Protein AF-A0AAU2SH59-F1 (afdb_monomer_lite)

Structure (mmCIF, N/CA/C/O backbone):
data_AF-A0AAU2SH59-F1
#
_entry.id   AF-A0AAU2SH59-F1
#
loop_
_atom_site.group_PDB
_atom_site.id
_atom_site.type_symbol
_atom_site.label_atom_id
_atom_site.label_alt_id
_atom_site.label_comp_id
_atom_site.label_asym_id
_atom_site.label_entity_id
_atom_site.label_seq_id
_atom_site.pdbx_PDB_ins_code
_atom_site.Cartn_x
_atom_site.Cartn_y
_atom_site.Cartn_z
_atom_site.occupancy
_atom_site.B_iso_or_equiv
_atom_site.auth_seq_id
_atom_site.auth_comp_id
_atom_site.auth_asym_id
_atom_site.auth_atom_id
_atom_site.pdbx_PDB_model_num
ATOM 1 N N . MET A 1 1 ? 29.272 -21.873 -17.231 1.00 33.84 1 MET A N 1
ATOM 2 C CA . MET A 1 1 ? 28.998 -21.565 -15.810 1.00 33.84 1 MET A CA 1
ATOM 3 C C . MET A 1 1 ? 27.719 -20.749 -15.756 1.00 33.84 1 MET A C 1
ATOM 5 O O . MET A 1 1 ? 27.691 -19.679 -16.345 1.00 33.84 1 MET A O 1
ATOM 9 N N . ALA A 1 2 ? 26.645 -21.285 -15.177 1.00 39.75 2 ALA A N 1
ATOM 10 C CA . ALA A 1 2 ? 25.375 -20.574 -15.052 1.00 39.75 2 ALA A CA 1
ATOM 11 C C . ALA A 1 2 ? 25.463 -19.594 -13.872 1.00 39.75 2 ALA A C 1
ATOM 13 O O . ALA A 1 2 ? 25.603 -20.036 -12.734 1.00 39.75 2 ALA A O 1
ATOM 14 N N . SER A 1 3 ? 25.422 -18.285 -14.133 1.00 35.72 3 SER A N 1
ATOM 15 C CA . SER A 1 3 ? 25.272 -17.290 -13.065 1.00 35.72 3 SER A CA 1
ATOM 16 C C . SER A 1 3 ? 23.868 -17.399 -12.458 1.00 35.72 3 SER A C 1
ATOM 18 O O . SER A 1 3 ? 22.899 -17.551 -13.209 1.00 35.72 3 SER A O 1
ATOM 20 N N . PRO A 1 4 ? 23.733 -17.354 -11.122 1.00 41.88 4 PRO A N 1
ATOM 21 C CA . PRO A 1 4 ? 22.460 -17.546 -10.446 1.00 41.88 4 PRO A CA 1
ATOM 22 C C . PRO A 1 4 ? 21.510 -16.401 -10.801 1.00 41.88 4 PRO A C 1
ATOM 24 O O . PRO A 1 4 ? 21.846 -15.225 -10.683 1.00 41.88 4 PRO A O 1
ATOM 27 N N . LYS A 1 5 ? 20.322 -16.774 -11.277 1.00 47.78 5 LYS A N 1
ATOM 28 C CA . LYS A 1 5 ? 19.205 -15.880 -11.577 1.00 47.78 5 LYS A CA 1
ATOM 29 C C . LYS A 1 5 ? 18.812 -15.159 -10.289 1.00 47.78 5 LYS A C 1
ATOM 31 O O . LYS A 1 5 ? 18.350 -15.802 -9.351 1.00 47.78 5 LYS A O 1
ATOM 36 N N . THR A 1 6 ? 19.001 -13.848 -10.232 1.00 62.12 6 THR A N 1
ATOM 37 C CA . THR A 1 6 ? 18.508 -13.016 -9.132 1.00 62.12 6 THR A CA 1
ATOM 38 C C . THR A 1 6 ? 16.988 -13.206 -9.021 1.00 62.12 6 THR A C 1
ATOM 40 O O . THR A 1 6 ? 16.323 -13.160 -10.058 1.00 62.12 6 THR A O 1
ATOM 43 N N . PRO A 1 7 ? 16.401 -13.414 -7.828 1.00 63.59 7 PRO A N 1
ATOM 44 C CA . PRO A 1 7 ? 14.960 -13.662 -7.687 1.00 63.59 7 PRO A CA 1
ATOM 45 C C . PRO A 1 7 ? 14.081 -12.541 -8.278 1.00 63.59 7 PRO A C 1
ATOM 47 O O . PRO A 1 7 ? 12.982 -12.819 -8.750 1.00 63.59 7 PRO A O 1
ATOM 50 N N . PHE A 1 8 ? 14.604 -11.314 -8.392 1.00 79.06 8 PHE A N 1
ATOM 51 C CA . PHE A 1 8 ? 13.972 -10.203 -9.120 1.00 79.06 8 PHE A CA 1
ATOM 52 C C . PHE A 1 8 ? 13.699 -10.521 -10.597 1.00 79.06 8 PHE A C 1
ATOM 54 O O . PHE A 1 8 ? 12.611 -10.252 -11.089 1.00 79.06 8 PHE A O 1
ATOM 61 N N . TRP A 1 9 ? 14.650 -11.161 -11.290 1.00 82.31 9 TRP A N 1
ATOM 62 C CA . TRP A 1 9 ? 14.497 -11.520 -12.705 1.00 82.31 9 TRP A CA 1
ATOM 63 C C . TRP A 1 9 ? 13.340 -12.493 -12.917 1.00 82.31 9 TRP A C 1
ATOM 65 O O . TRP A 1 9 ? 12.637 -12.424 -13.923 1.00 82.31 9 TRP A O 1
ATOM 75 N N . LEU A 1 10 ? 13.156 -13.425 -11.976 1.00 80.44 10 LEU A N 1
ATOM 76 C CA . LEU A 1 10 ? 12.036 -14.352 -12.033 1.00 80.44 10 LEU A CA 1
ATOM 77 C C . LEU A 1 10 ? 10.734 -13.601 -11.752 1.00 80.44 10 LEU A C 1
ATOM 79 O O . LEU A 1 10 ? 9.814 -13.702 -12.553 1.00 80.44 10 LEU A O 1
ATOM 83 N N . ALA A 1 11 ? 10.698 -12.795 -10.688 1.00 82.19 11 ALA A N 1
ATOM 84 C CA . ALA A 1 11 ? 9.531 -12.015 -10.281 1.00 82.19 11 ALA A CA 1
ATOM 85 C C . ALA A 1 11 ? 9.030 -11.038 -11.363 1.00 82.19 11 ALA A C 1
ATOM 87 O O . ALA A 1 11 ? 7.836 -10.778 -11.467 1.00 82.19 11 ALA A O 1
ATOM 88 N N . GLU A 1 12 ? 9.921 -10.512 -12.202 1.00 84.25 12 GLU A N 1
ATOM 89 C CA . GLU A 1 12 ? 9.575 -9.637 -13.331 1.00 84.25 12 GLU A CA 1
ATOM 90 C C . GLU A 1 12 ? 8.964 -10.381 -14.528 1.00 84.25 12 GLU A C 1
ATOM 92 O O . GLU A 1 12 ? 8.401 -9.749 -15.419 1.00 84.25 12 GLU A O 1
ATOM 97 N N . ARG A 1 13 ? 9.084 -11.712 -14.582 1.00 83.06 13 ARG A N 1
ATOM 98 C CA . ARG A 1 13 ? 8.701 -12.528 -15.747 1.00 83.06 13 ARG A CA 1
ATOM 99 C C . ARG A 1 13 ? 7.580 -13.521 -15.476 1.00 83.06 13 ARG A C 1
ATOM 101 O O . ARG A 1 13 ? 7.068 -14.102 -16.429 1.00 83.06 13 ARG A O 1
ATOM 108 N N . VAL A 1 14 ? 7.246 -13.745 -14.211 1.00 84.12 14 VAL A N 1
ATOM 109 C CA . VAL A 1 14 ? 6.128 -14.596 -13.803 1.00 84.12 14 VAL A CA 1
ATOM 110 C C . VAL A 1 14 ? 4.877 -13.752 -13.568 1.00 84.12 14 VAL A C 1
ATOM 112 O O . VAL A 1 14 ? 4.964 -12.598 -13.143 1.00 84.12 14 VAL A O 1
ATOM 115 N N . THR A 1 15 ? 3.718 -14.342 -13.838 1.00 84.56 15 THR A N 1
ATOM 116 C CA . THR A 1 15 ? 2.393 -13.752 -13.607 1.00 84.56 15 THR A CA 1
ATOM 117 C C . THR A 1 15 ? 1.558 -14.690 -12.739 1.00 84.56 15 THR A C 1
ATOM 119 O O . THR A 1 15 ? 1.993 -15.795 -12.410 1.00 84.56 15 THR A O 1
ATOM 122 N N . ASP A 1 16 ? 0.369 -14.247 -12.342 1.00 83.12 16 ASP A N 1
ATOM 123 C CA . ASP A 1 16 ? -0.582 -15.032 -11.557 1.00 83.12 16 ASP A CA 1
ATOM 124 C C . ASP A 1 16 ? 0.018 -15.604 -10.249 1.00 83.12 16 ASP A C 1
ATOM 126 O O . ASP A 1 16 ? 0.798 -14.947 -9.553 1.00 83.12 16 ASP A O 1
ATOM 130 N N . TRP A 1 17 ? -0.339 -16.843 -9.899 1.00 85.56 17 TRP A N 1
ATOM 131 C CA . TRP A 1 17 ? 0.127 -17.541 -8.698 1.00 85.56 17 TRP A CA 1
ATOM 132 C C . TRP A 1 17 ? 1.649 -17.676 -8.620 1.00 85.56 17 TRP A C 1
ATOM 134 O O . TRP A 1 17 ? 2.211 -17.593 -7.527 1.00 85.56 17 TRP A O 1
ATOM 144 N N . ASP A 1 18 ? 2.336 -17.807 -9.756 1.00 85.06 18 ASP A N 1
ATOM 145 C CA . ASP A 1 18 ? 3.797 -17.888 -9.771 1.00 85.06 18 ASP A CA 1
ATOM 146 C C . ASP A 1 18 ? 4.424 -16.593 -9.238 1.00 85.06 18 ASP A C 1
ATOM 148 O O . ASP A 1 18 ? 5.432 -16.631 -8.530 1.00 85.06 18 ASP A O 1
ATOM 152 N N . ARG A 1 19 ? 3.800 -15.437 -9.500 1.00 88.75 19 ARG A N 1
ATOM 153 C CA . ARG A 1 19 ? 4.241 -14.157 -8.935 1.00 88.75 19 ARG A CA 1
ATOM 154 C C . ARG A 1 19 ? 4.062 -14.116 -7.424 1.00 88.75 19 ARG A C 1
ATOM 156 O O . ARG A 1 19 ? 4.988 -13.699 -6.728 1.00 88.75 19 ARG A O 1
ATOM 163 N N . VAL A 1 20 ? 2.927 -14.589 -6.910 1.00 85.50 20 VAL A N 1
ATOM 164 C CA . VAL A 1 20 ? 2.669 -14.670 -5.461 1.00 85.50 20 VAL A CA 1
ATOM 165 C C . VAL A 1 20 ? 3.750 -15.507 -4.773 1.00 85.50 20 VAL A C 1
ATOM 167 O O . VAL A 1 20 ? 4.383 -15.045 -3.824 1.00 85.50 20 VAL A O 1
ATOM 170 N N . HIS A 1 21 ? 4.047 -16.687 -5.320 1.00 84.12 21 HIS A N 1
ATOM 171 C CA . HIS A 1 21 ? 5.040 -17.608 -4.765 1.00 84.12 21 HIS A CA 1
ATOM 172 C C . HIS A 1 21 ? 6.485 -17.103 -4.828 1.00 84.12 21 HIS A C 1
ATOM 174 O O . HIS A 1 21 ? 7.330 -17.597 -4.084 1.00 84.12 21 HIS A O 1
ATOM 180 N N . VAL A 1 22 ? 6.788 -16.130 -5.688 1.00 87.06 22 VAL A N 1
ATOM 181 C CA . VAL A 1 22 ? 8.121 -15.517 -5.770 1.00 87.06 22 VAL A CA 1
ATOM 182 C C . VAL A 1 22 ? 8.223 -14.265 -4.899 1.00 87.06 22 VAL A C 1
ATOM 184 O O . VAL A 1 22 ? 9.247 -14.053 -4.249 1.00 87.06 22 VAL A O 1
ATOM 187 N N . VAL A 1 23 ? 7.184 -13.428 -4.866 1.00 89.62 23 VAL A N 1
ATOM 188 C CA . VAL A 1 23 ? 7.208 -12.146 -4.147 1.00 89.62 23 VAL A CA 1
ATOM 189 C C . VAL A 1 23 ? 7.042 -12.328 -2.639 1.00 89.62 23 VAL A C 1
ATOM 191 O O . VAL A 1 23 ? 7.699 -11.622 -1.876 1.00 89.62 23 VAL A O 1
ATOM 194 N N . GLU A 1 24 ? 6.233 -13.284 -2.179 1.00 85.12 24 GLU A N 1
ATOM 195 C CA . GLU A 1 24 ? 6.064 -13.518 -0.739 1.00 85.12 24 GLU A CA 1
ATOM 196 C C . GLU A 1 24 ? 7.372 -13.907 -0.027 1.00 85.12 24 GLU A C 1
ATOM 198 O O . GLU A 1 24 ? 7.677 -13.284 0.992 1.00 85.12 24 GLU A O 1
ATOM 203 N N . PRO A 1 25 ? 8.193 -14.849 -0.534 1.00 87.62 25 PRO A N 1
ATOM 204 C CA . PRO A 1 25 ? 9.492 -15.143 0.074 1.00 87.62 25 PRO A CA 1
ATOM 205 C C . PRO A 1 25 ? 10.475 -13.972 -0.000 1.00 87.62 25 PRO A C 1
ATOM 207 O O . PRO A 1 25 ? 11.302 -13.797 0.892 1.00 87.62 25 PRO A O 1
ATOM 210 N N . LEU A 1 26 ? 10.386 -13.128 -1.036 1.00 88.75 26 LEU A N 1
ATOM 211 C CA . LEU A 1 26 ? 11.207 -11.917 -1.118 1.00 88.75 26 LEU A CA 1
ATOM 212 C C . LEU A 1 26 ? 10.919 -10.950 0.036 1.00 88.75 26 LEU A C 1
ATOM 214 O O . LEU A 1 26 ? 11.820 -10.225 0.445 1.00 88.75 26 LEU A O 1
ATOM 218 N N . CYS A 1 27 ? 9.711 -10.947 0.602 1.00 88.12 27 CYS A N 1
ATOM 219 C CA . CYS A 1 27 ? 9.432 -10.154 1.795 1.00 88.12 27 CYS A CA 1
ATOM 220 C C . CYS A 1 27 ? 10.239 -10.612 3.022 1.00 88.12 27 CYS A C 1
ATOM 222 O O . CYS A 1 27 ? 10.607 -9.763 3.827 1.00 88.12 27 CYS A O 1
ATOM 224 N N . ASP A 1 28 ? 10.547 -11.904 3.163 1.00 87.88 28 ASP A N 1
ATOM 225 C CA . ASP A 1 28 ? 11.396 -12.397 4.263 1.00 87.88 28 ASP A CA 1
ATOM 226 C C . ASP A 1 28 ? 12.866 -12.007 4.065 1.00 87.88 28 ASP A C 1
ATOM 228 O O . ASP A 1 28 ? 13.565 -11.677 5.017 1.00 87.88 28 ASP A O 1
ATOM 232 N N . LEU A 1 29 ? 13.314 -11.940 2.810 1.00 86.69 29 LEU A N 1
ATOM 233 C CA . LEU A 1 29 ? 14.694 -11.601 2.443 1.00 86.69 29 LEU A CA 1
ATOM 234 C C . LEU A 1 29 ? 14.973 -10.090 2.404 1.00 8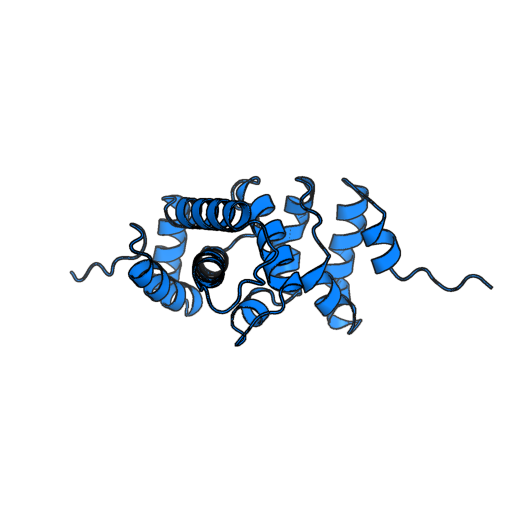6.69 29 LEU A C 1
ATOM 236 O O . LEU A 1 29 ? 16.063 -9.661 2.016 1.00 86.69 29 LEU A O 1
ATOM 240 N N . ALA A 1 30 ? 13.992 -9.266 2.773 1.00 84.56 30 ALA A N 1
ATOM 241 C CA . ALA A 1 30 ? 14.061 -7.813 2.672 1.00 84.56 30 ALA A CA 1
ATOM 242 C C . ALA A 1 30 ? 15.212 -7.197 3.480 1.00 84.56 30 ALA A C 1
ATOM 244 O O . ALA A 1 30 ? 15.800 -6.206 3.042 1.00 84.56 30 ALA A O 1
ATOM 245 N N . ASP A 1 31 ? 15.549 -7.797 4.622 1.00 82.06 31 ASP A N 1
ATOM 246 C CA . ASP A 1 31 ? 16.644 -7.347 5.488 1.00 82.06 31 ASP A CA 1
ATOM 247 C C . ASP A 1 31 ? 17.972 -8.060 5.191 1.00 82.06 31 ASP A C 1
ATOM 249 O O . ASP A 1 31 ? 19.041 -7.545 5.516 1.00 82.06 31 ASP A O 1
ATOM 253 N N . GLU A 1 32 ? 17.925 -9.210 4.516 1.00 82.69 32 GLU A N 1
ATOM 254 C CA . GLU A 1 32 ? 19.106 -10.005 4.160 1.00 82.69 32 GLU A CA 1
ATOM 255 C C . GLU A 1 32 ? 19.825 -9.463 2.917 1.00 82.69 32 GLU A C 1
ATOM 257 O O . GLU A 1 32 ? 21.036 -9.643 2.743 1.00 82.69 32 GLU A O 1
ATOM 262 N N . HIS A 1 33 ? 19.092 -8.770 2.042 1.00 81.75 33 HIS A N 1
ATOM 263 C CA . HIS A 1 33 ? 19.617 -8.271 0.780 1.00 81.75 33 HIS A CA 1
ATOM 264 C C . HIS A 1 33 ? 19.232 -6.805 0.527 1.00 81.75 33 HIS A C 1
ATOM 266 O O . HIS A 1 33 ? 18.056 -6.496 0.320 1.00 81.75 33 HIS A O 1
ATOM 272 N N . PRO A 1 34 ? 20.214 -5.886 0.405 1.00 83.44 34 PRO A N 1
ATOM 273 C CA . PRO A 1 34 ? 19.953 -4.445 0.328 1.00 83.44 34 PRO A CA 1
ATOM 274 C C . PRO A 1 34 ? 19.186 -4.018 -0.932 1.00 83.44 34 PRO A C 1
ATOM 276 O O . PRO A 1 34 ? 18.616 -2.932 -0.962 1.00 83.44 34 PRO A O 1
ATOM 279 N N . ALA A 1 35 ? 19.155 -4.858 -1.972 1.00 85.81 35 ALA A N 1
ATOM 280 C CA . ALA A 1 35 ? 18.408 -4.606 -3.203 1.00 85.81 35 ALA A CA 1
ATOM 281 C C . ALA A 1 35 ? 16.923 -5.005 -3.113 1.00 85.81 35 ALA A C 1
ATOM 283 O O . ALA A 1 35 ? 16.122 -4.534 -3.919 1.00 85.81 35 ALA A O 1
ATOM 284 N N . VAL A 1 36 ? 16.539 -5.838 -2.138 1.00 89.12 36 VAL A N 1
ATOM 285 C CA . VAL A 1 36 ? 15.179 -6.386 -2.053 1.00 89.12 36 VAL A CA 1
ATOM 286 C C . VAL A 1 36 ? 14.177 -5.315 -1.648 1.00 89.12 36 VAL A C 1
ATOM 288 O O . VAL A 1 36 ? 13.208 -5.112 -2.369 1.00 89.12 36 VAL A O 1
ATOM 291 N N . ARG A 1 37 ? 14.414 -4.570 -0.560 1.00 90.12 37 ARG A N 1
ATOM 292 C CA . ARG A 1 37 ? 13.519 -3.470 -0.144 1.00 90.12 37 ARG A CA 1
ATOM 293 C C . ARG A 1 37 ? 13.296 -2.427 -1.253 1.00 90.12 37 ARG A C 1
ATOM 295 O O . ARG A 1 37 ? 12.137 -2.142 -1.549 1.00 90.12 37 ARG A O 1
ATOM 302 N N . PRO A 1 38 ? 14.343 -1.888 -1.916 1.00 90.75 38 PRO A N 1
ATOM 303 C CA . PRO A 1 38 ? 14.172 -0.965 -3.038 1.00 90.75 38 PRO A CA 1
ATOM 304 C C . PRO A 1 38 ? 13.384 -1.537 -4.220 1.00 90.75 38 PRO A C 1
ATOM 306 O O . PRO A 1 38 ? 12.672 -0.779 -4.877 1.00 90.75 38 PRO A O 1
ATOM 309 N N . TRP A 1 39 ? 13.521 -2.835 -4.504 1.00 91.69 39 TRP A N 1
ATOM 310 C CA . TRP A 1 39 ? 12.767 -3.503 -5.565 1.00 91.69 39 TRP A CA 1
ATOM 311 C C . TRP A 1 39 ? 11.308 -3.732 -5.155 1.00 91.69 39 TRP A C 1
ATOM 313 O O . TRP A 1 39 ? 10.394 -3.395 -5.907 1.00 91.69 39 TRP A O 1
ATOM 323 N N . LEU A 1 40 ? 11.073 -4.204 -3.925 1.00 92.00 40 LEU A N 1
ATOM 324 C CA . LEU A 1 40 ? 9.733 -4.385 -3.366 1.00 92.00 40 LEU A CA 1
ATOM 325 C C . LEU A 1 40 ? 8.933 -3.080 -3.385 1.00 92.00 40 LEU A C 1
ATOM 327 O O . LEU A 1 40 ? 7.742 -3.109 -3.668 1.00 92.00 40 LEU A O 1
ATOM 331 N N . LEU A 1 41 ? 9.601 -1.953 -3.129 1.00 90.94 41 LEU A N 1
ATOM 332 C CA . LEU A 1 41 ? 9.007 -0.617 -3.097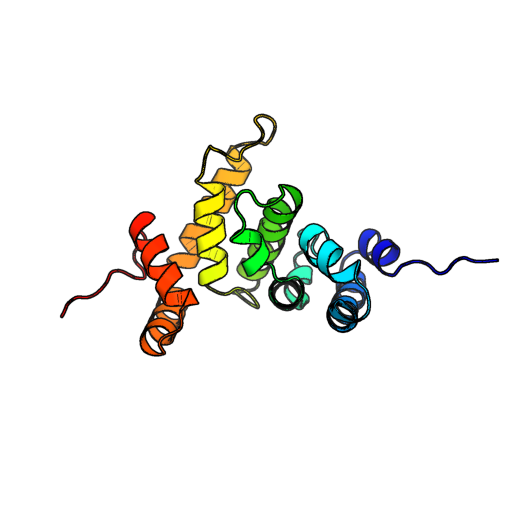 1.00 90.94 41 LEU A CA 1
ATOM 333 C C . LEU A 1 41 ? 8.610 -0.061 -4.476 1.00 90.94 41 LEU A C 1
ATOM 335 O O . LEU A 1 41 ? 7.848 0.898 -4.533 1.00 90.94 41 LEU A O 1
ATOM 339 N N . ARG A 1 42 ? 9.164 -0.599 -5.571 1.00 90.56 42 ARG A N 1
ATOM 340 C CA 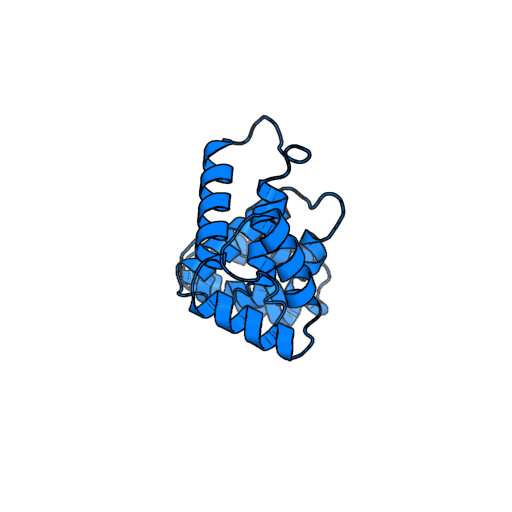. ARG A 1 42 ? 8.974 -0.050 -6.928 1.00 90.56 42 ARG A CA 1
ATOM 341 C C . ARG A 1 42 ? 8.315 -1.010 -7.910 1.00 90.56 42 ARG A C 1
ATOM 343 O O . ARG A 1 42 ? 7.730 -0.562 -8.887 1.00 90.56 42 ARG A O 1
ATOM 350 N N . ALA A 1 43 ? 8.439 -2.318 -7.699 1.00 90.12 43 ALA A N 1
ATOM 351 C CA . ALA A 1 43 ? 8.176 -3.288 -8.763 1.00 90.12 43 ALA A CA 1
ATOM 352 C C . ALA A 1 43 ? 7.404 -4.539 -8.326 1.00 90.12 43 ALA A C 1
ATOM 354 O O . ALA A 1 43 ? 6.965 -5.307 -9.181 1.00 90.12 43 ALA A O 1
ATOM 355 N N . ALA A 1 44 ? 7.191 -4.771 -7.026 1.00 90.12 44 ALA A N 1
ATOM 356 C CA . ALA A 1 44 ? 6.606 -6.028 -6.543 1.00 90.12 44 ALA A CA 1
ATOM 357 C C . ALA A 1 44 ? 5.218 -6.347 -7.126 1.00 90.12 44 ALA A C 1
ATOM 359 O O . ALA A 1 44 ? 4.901 -7.511 -7.359 1.00 90.12 44 ALA A O 1
ATOM 360 N N . ALA A 1 45 ? 4.411 -5.327 -7.417 1.00 88.81 45 ALA A N 1
ATOM 361 C CA . ALA A 1 45 ? 3.034 -5.468 -7.875 1.00 88.81 45 ALA A CA 1
ATOM 362 C C . ALA A 1 45 ? 2.887 -4.839 -9.259 1.00 88.81 45 ALA A C 1
ATOM 364 O O . ALA A 1 45 ? 3.182 -3.660 -9.451 1.00 88.81 45 ALA A O 1
ATOM 365 N N . ASP A 1 46 ? 2.408 -5.629 -10.212 1.00 85.50 46 ASP A N 1
ATOM 366 C CA . ASP A 1 46 ? 2.157 -5.208 -11.593 1.00 85.50 46 ASP A CA 1
ATOM 367 C C . ASP A 1 46 ? 0.723 -4.681 -11.804 1.00 85.50 46 ASP A C 1
ATOM 369 O O . ASP A 1 46 ? 0.468 -3.932 -12.753 1.00 85.50 46 ASP A O 1
ATOM 373 N N . GLY A 1 47 ? -0.181 -4.958 -10.862 1.00 79.56 47 GLY A N 1
ATOM 374 C CA . GLY A 1 47 ? -1.594 -4.576 -10.908 1.00 79.56 47 GLY A CA 1
ATOM 375 C C . GLY A 1 47 ? -2.552 -5.749 -11.116 1.00 79.56 47 GLY A C 1
ATOM 376 O O . GLY A 1 47 ? -3.758 -5.521 -11.112 1.00 79.56 47 GLY A O 1
ATOM 377 N N . ASP A 1 48 ? -2.050 -6.980 -11.250 1.00 85.12 48 ASP A N 1
ATOM 378 C CA . ASP A 1 48 ? -2.892 -8.175 -11.200 1.00 85.12 48 ASP A CA 1
ATOM 379 C C . ASP A 1 48 ? -3.628 -8.314 -9.851 1.00 85.12 48 ASP A C 1
ATOM 381 O O . ASP A 1 48 ? -3.112 -7.938 -8.794 1.00 85.12 48 ASP A O 1
ATOM 385 N N . HIS A 1 49 ? -4.842 -8.864 -9.893 1.00 77.50 49 HIS A N 1
ATOM 386 C CA . HIS A 1 49 ? -5.708 -9.058 -8.731 1.00 77.50 49 HIS A CA 1
ATOM 387 C C . HIS A 1 49 ? -5.122 -10.012 -7.671 1.00 77.50 49 HIS A C 1
ATOM 389 O O . HIS A 1 49 ? -5.349 -9.803 -6.477 1.00 77.50 49 HIS A O 1
ATOM 395 N N . LEU A 1 50 ? -4.316 -11.006 -8.064 1.00 81.94 50 LEU A N 1
ATOM 396 C CA . LEU A 1 50 ? -3.639 -11.921 -7.138 1.00 81.94 50 LEU A CA 1
ATOM 397 C C . LEU A 1 50 ? -2.535 -11.227 -6.335 1.00 81.94 50 LEU A C 1
ATOM 399 O O . LEU A 1 50 ? -2.149 -11.721 -5.275 1.00 81.94 50 LEU A O 1
ATOM 403 N N . ASN A 1 51 ? -2.098 -10.028 -6.734 1.00 85.38 51 ASN A N 1
ATOM 404 C CA . ASN A 1 51 ? -1.181 -9.237 -5.913 1.00 85.38 51 ASN A CA 1
ATOM 405 C C . ASN A 1 51 ? -1.782 -8.890 -4.542 1.00 85.38 51 ASN A C 1
ATOM 407 O O . ASN A 1 51 ? -1.037 -8.591 -3.612 1.00 85.38 51 ASN A O 1
ATOM 411 N N . GLY A 1 52 ? -3.109 -8.972 -4.376 1.00 79.06 52 GLY A N 1
ATOM 412 C CA . GLY A 1 52 ? -3.792 -8.738 -3.104 1.00 79.06 52 GLY A CA 1
ATOM 413 C C . GLY A 1 52 ? -3.339 -9.676 -1.986 1.00 79.06 52 GLY A C 1
ATOM 414 O O . GLY A 1 52 ? -3.375 -9.279 -0.824 1.00 79.06 52 GLY A O 1
ATOM 415 N N . TYR A 1 53 ? -2.836 -10.868 -2.324 1.00 81.19 53 TYR A N 1
ATOM 416 C CA . TYR A 1 53 ? -2.305 -11.822 -1.347 1.00 81.19 53 TYR A CA 1
ATOM 417 C C . TYR A 1 53 ? -1.038 -11.313 -0.647 1.00 81.19 53 TYR A C 1
ATOM 419 O O . TYR A 1 53 ? -0.869 -11.538 0.548 1.00 81.19 53 TYR A O 1
ATOM 427 N N . PHE A 1 54 ? -0.191 -10.553 -1.348 1.00 85.81 54 PHE A N 1
ATOM 428 C CA . PHE A 1 54 ? 1.071 -10.055 -0.794 1.00 85.81 54 PHE A CA 1
ATOM 429 C C . PHE A 1 54 ? 1.137 -8.531 -0.638 1.00 85.81 54 PHE A C 1
ATOM 431 O O . PHE A 1 54 ? 2.044 -8.029 0.026 1.00 85.81 54 PHE A O 1
ATOM 438 N N . ALA A 1 55 ? 0.210 -7.768 -1.224 1.00 86.31 55 ALA A N 1
ATOM 439 C CA . ALA A 1 55 ? 0.320 -6.313 -1.339 1.00 86.31 55 ALA A CA 1
ATOM 440 C C . ALA A 1 55 ? 0.444 -5.595 0.015 1.00 86.31 55 ALA A C 1
ATOM 442 O O . ALA A 1 55 ? 1.271 -4.693 0.154 1.00 86.31 55 ALA A O 1
ATOM 443 N N . GLY A 1 56 ? -0.302 -6.035 1.034 1.00 80.81 56 GLY A N 1
ATOM 444 C CA . GLY A 1 56 ? -0.185 -5.481 2.387 1.00 80.81 56 GLY A CA 1
ATOM 445 C C . GLY A 1 56 ? 1.176 -5.743 3.017 1.00 80.81 56 GLY A C 1
ATOM 446 O O . GLY A 1 56 ? 1.801 -4.848 3.586 1.00 80.81 56 GLY A O 1
ATOM 447 N N . ARG A 1 57 ? 1.675 -6.972 2.860 1.00 86.00 57 ARG A N 1
ATOM 448 C CA . ARG A 1 57 ? 2.984 -7.372 3.373 1.00 86.00 57 ARG A CA 1
ATOM 449 C C . ARG A 1 57 ? 4.101 -6.595 2.684 1.00 86.00 57 ARG A C 1
ATOM 451 O O . ARG A 1 57 ? 4.979 -6.078 3.367 1.00 86.00 57 ARG A O 1
ATOM 458 N N . VAL A 1 58 ? 4.022 -6.427 1.366 1.00 90.56 58 VAL A N 1
ATOM 459 C CA . VAL A 1 58 ? 4.947 -5.584 0.599 1.00 90.56 58 VAL A CA 1
ATOM 460 C C . VAL A 1 58 ? 4.900 -4.136 1.080 1.00 90.56 58 VAL A C 1
ATOM 462 O O . VAL A 1 58 ? 5.956 -3.562 1.317 1.00 90.56 58 VAL A O 1
ATOM 465 N N . ALA A 1 59 ? 3.717 -3.547 1.280 1.00 86.62 59 ALA A N 1
ATOM 466 C CA . ALA A 1 59 ? 3.598 -2.163 1.742 1.00 86.62 59 ALA A CA 1
ATOM 467 C C . ALA A 1 59 ? 4.297 -1.935 3.097 1.00 86.62 59 ALA A C 1
ATOM 469 O O . ALA A 1 59 ? 4.966 -0.916 3.291 1.00 86.62 59 ALA A O 1
ATOM 470 N N . VAL A 1 60 ? 4.190 -2.898 4.017 1.00 84.19 60 VAL A N 1
ATOM 471 C CA . VAL A 1 60 ? 4.861 -2.851 5.325 1.00 84.19 60 VAL A CA 1
ATOM 472 C C . VAL A 1 60 ? 6.366 -3.085 5.182 1.00 84.19 60 VAL A C 1
ATOM 474 O O . VAL A 1 60 ? 7.167 -2.253 5.607 1.00 84.19 60 VAL A O 1
ATOM 477 N N . VAL A 1 61 ? 6.763 -4.191 4.552 1.00 89.44 61 VAL A N 1
ATOM 478 C CA . VAL A 1 61 ? 8.165 -4.621 4.452 1.00 89.44 61 VAL A CA 1
ATOM 479 C C . VAL A 1 61 ? 8.998 -3.666 3.601 1.00 89.44 61 VAL A C 1
ATOM 481 O O . VAL A 1 61 ? 10.141 -3.382 3.935 1.00 89.44 61 VAL A O 1
ATOM 484 N N . ALA A 1 62 ? 8.446 -3.103 2.530 1.00 89.38 62 ALA A N 1
ATOM 485 C CA . ALA A 1 62 ? 9.150 -2.126 1.705 1.00 89.38 62 ALA A CA 1
ATOM 486 C C . ALA A 1 62 ? 9.291 -0.753 2.389 1.00 89.38 62 ALA A C 1
ATOM 488 O O . ALA A 1 62 ? 10.022 0.105 1.894 1.00 89.38 62 ALA A O 1
ATOM 489 N N . GLY A 1 63 ? 8.607 -0.528 3.518 1.00 86.38 63 GLY A N 1
ATOM 490 C CA . GLY A 1 63 ? 8.560 0.777 4.174 1.00 86.38 63 GLY A CA 1
ATOM 491 C C . GLY A 1 63 ? 7.820 1.811 3.327 1.00 86.38 63 GLY A C 1
ATOM 492 O O . GLY A 1 63 ? 8.241 2.967 3.262 1.00 86.38 63 GLY A O 1
ATOM 493 N N . LEU A 1 64 ? 6.729 1.404 2.660 1.00 84.62 64 LEU A N 1
ATOM 494 C CA . LEU A 1 64 ? 5.999 2.255 1.718 1.00 84.62 64 LEU A CA 1
ATOM 495 C C . LEU A 1 64 ? 5.561 3.569 2.365 1.00 84.62 64 LEU A C 1
ATOM 497 O O . LEU A 1 64 ? 5.719 4.635 1.780 1.00 84.62 64 LEU A O 1
ATOM 501 N N . ARG A 1 65 ? 5.076 3.504 3.607 1.00 74.19 65 ARG A N 1
ATOM 502 C CA . ARG A 1 65 ? 4.711 4.688 4.390 1.00 74.19 65 ARG A CA 1
ATOM 503 C C . ARG A 1 65 ? 5.853 5.698 4.460 1.00 74.19 65 ARG A C 1
ATOM 505 O O . ARG A 1 65 ? 5.666 6.856 4.109 1.00 74.19 65 ARG A O 1
ATOM 512 N N . ASP A 1 66 ? 7.023 5.254 4.903 1.00 80.75 66 ASP A N 1
ATOM 513 C CA . ASP A 1 66 ? 8.167 6.135 5.131 1.00 80.75 66 ASP A CA 1
ATOM 514 C C . ASP A 1 66 ? 8.731 6.664 3.805 1.00 80.75 66 ASP A C 1
ATOM 516 O O . ASP A 1 66 ? 9.325 7.737 3.757 1.00 80.75 66 ASP A O 1
ATOM 520 N N . ALA A 1 67 ? 8.530 5.932 2.706 1.00 82.44 67 ALA A N 1
ATOM 521 C CA . ALA A 1 67 ? 8.860 6.409 1.373 1.00 82.44 67 ALA A CA 1
ATOM 522 C C . ALA A 1 67 ? 7.909 7.511 0.889 1.00 82.44 67 ALA A C 1
ATOM 524 O O . ALA A 1 67 ? 8.373 8.499 0.322 1.00 82.44 67 ALA A O 1
ATOM 525 N N . MET A 1 68 ? 6.609 7.374 1.159 1.00 74.19 68 MET A N 1
ATOM 526 C CA . MET A 1 68 ? 5.581 8.343 0.770 1.00 74.19 68 MET A CA 1
ATOM 527 C C . MET A 1 68 ? 5.625 9.645 1.583 1.00 74.19 68 MET A C 1
ATOM 529 O O . MET A 1 68 ? 5.136 10.669 1.109 1.00 74.19 68 MET A O 1
ATOM 533 N N . THR A 1 69 ? 6.210 9.637 2.786 1.00 72.69 69 THR A N 1
ATOM 534 C CA . THR A 1 69 ? 6.377 10.843 3.619 1.00 72.69 69 THR A CA 1
ATOM 535 C C . THR A 1 69 ? 7.615 11.670 3.269 1.00 72.69 69 THR A C 1
ATOM 537 O O . THR A 1 69 ? 7.769 12.777 3.790 1.00 72.69 69 THR A O 1
ATOM 540 N N . ARG A 1 70 ? 8.500 11.179 2.387 1.00 73.19 70 ARG A N 1
ATOM 541 C CA . ARG A 1 70 ? 9.673 11.946 1.946 1.00 73.19 70 ARG A CA 1
ATOM 542 C C . ARG A 1 70 ? 9.254 13.166 1.133 1.00 73.19 70 ARG A C 1
ATOM 544 O O . ARG A 1 70 ? 8.257 13.161 0.417 1.00 73.19 70 ARG A O 1
ATOM 551 N N . GLN A 1 71 ? 10.056 14.221 1.217 1.00 47.91 71 GLN A N 1
ATOM 552 C CA . GLN A 1 71 ? 9.883 15.396 0.377 1.00 47.91 71 GLN A CA 1
ATOM 553 C C . GLN A 1 71 ? 10.263 15.009 -1.062 1.00 47.91 71 GLN A C 1
ATOM 555 O O . GLN A 1 71 ? 11.431 14.763 -1.335 1.00 47.91 71 GLN A O 1
ATOM 560 N N . ALA A 1 72 ? 9.261 14.906 -1.940 1.00 64.00 72 ALA A N 1
ATOM 561 C CA . ALA A 1 72 ? 9.365 14.372 -3.304 1.00 64.00 72 ALA A CA 1
ATOM 562 C C . ALA A 1 72 ? 9.651 12.858 -3.406 1.00 64.00 72 ALA A C 1
ATOM 564 O O . ALA A 1 72 ? 10.777 12.465 -3.714 1.00 64.00 72 ALA A O 1
ATOM 565 N N . PRO A 1 73 ? 8.644 11.990 -3.165 1.00 67.44 73 PRO A N 1
ATOM 566 C CA . PRO A 1 73 ? 8.760 10.576 -3.497 1.00 67.44 73 PRO A CA 1
ATOM 567 C C . PRO A 1 73 ? 9.007 10.377 -5.000 1.00 67.44 73 PRO A C 1
ATOM 569 O O . PRO A 1 73 ? 8.481 11.099 -5.844 1.00 67.44 73 PRO A O 1
ATOM 572 N N . ASP A 1 74 ? 9.827 9.375 -5.300 1.00 78.62 74 ASP A N 1
ATOM 573 C CA . ASP A 1 74 ? 10.148 8.897 -6.647 1.00 78.62 74 ASP A CA 1
ATOM 574 C C . ASP A 1 74 ? 8.867 8.474 -7.397 1.00 78.62 74 ASP A C 1
ATOM 576 O O . ASP A 1 74 ? 7.990 7.835 -6.809 1.00 78.62 74 ASP A O 1
ATOM 580 N N . ALA A 1 75 ? 8.750 8.827 -8.681 1.00 73.44 75 ALA A N 1
ATOM 581 C CA . ALA A 1 75 ? 7.559 8.567 -9.493 1.00 73.44 75 ALA A CA 1
ATOM 582 C C . ALA A 1 75 ? 7.229 7.067 -9.562 1.00 73.44 75 ALA A C 1
ATOM 584 O O . ALA A 1 75 ? 6.066 6.699 -9.402 1.00 73.44 75 ALA A O 1
ATOM 585 N N . ASP A 1 76 ? 8.248 6.207 -9.664 1.00 78.69 76 ASP A N 1
ATOM 586 C CA . ASP A 1 76 ? 8.075 4.749 -9.663 1.00 78.69 76 ASP A CA 1
ATOM 587 C C . ASP A 1 76 ? 7.478 4.247 -8.340 1.00 78.69 76 ASP A C 1
ATOM 589 O O . ASP A 1 76 ? 6.666 3.322 -8.318 1.00 78.69 76 ASP A O 1
ATOM 593 N N . VAL A 1 77 ? 7.843 4.883 -7.222 1.00 83.06 77 VAL A N 1
ATOM 594 C CA . VAL A 1 77 ? 7.295 4.565 -5.896 1.00 83.06 77 VAL A CA 1
ATOM 595 C C . VAL A 1 77 ? 5.839 5.009 -5.804 1.00 83.06 77 VAL A C 1
ATOM 597 O O . VAL A 1 77 ? 5.015 4.260 -5.289 1.00 83.06 77 VAL A O 1
ATOM 600 N N . VAL A 1 78 ? 5.494 6.189 -6.324 1.00 77.25 78 VAL A N 1
ATOM 601 C CA . VAL A 1 78 ? 4.104 6.679 -6.349 1.00 77.25 78 VAL A CA 1
ATOM 602 C C . VAL A 1 78 ? 3.224 5.788 -7.232 1.00 77.25 78 VAL A C 1
ATOM 604 O O . VAL A 1 78 ? 2.120 5.412 -6.827 1.00 77.25 78 VAL A O 1
ATOM 607 N N . ASP A 1 79 ? 3.714 5.407 -8.411 1.00 77.12 79 ASP A N 1
ATOM 608 C CA . ASP A 1 79 ? 3.024 4.505 -9.333 1.00 77.12 79 ASP A CA 1
ATOM 609 C C . ASP A 1 79 ? 2.800 3.121 -8.716 1.00 77.12 79 ASP A C 1
ATOM 611 O O . ASP A 1 79 ? 1.689 2.577 -8.756 1.00 77.12 79 ASP A O 1
ATOM 615 N N . HIS A 1 80 ? 3.844 2.544 -8.117 1.00 87.19 80 HIS A N 1
ATOM 616 C CA . HIS A 1 80 ? 3.771 1.234 -7.477 1.00 87.19 80 HIS A CA 1
ATOM 617 C C . HIS A 1 80 ? 2.877 1.241 -6.237 1.00 87.19 80 HIS A C 1
ATOM 619 O O . HIS A 1 80 ? 2.031 0.354 -6.093 1.00 87.19 80 HIS A O 1
ATOM 625 N N . ALA A 1 81 ? 2.962 2.284 -5.407 1.00 82.81 81 ALA A N 1
ATOM 626 C CA . ALA A 1 81 ? 2.037 2.516 -4.303 1.00 82.81 81 ALA A CA 1
ATOM 627 C C . ALA A 1 81 ? 0.588 2.519 -4.801 1.00 82.81 81 ALA A C 1
ATOM 629 O O . ALA A 1 81 ? -0.268 1.830 -4.245 1.00 82.81 81 ALA A O 1
ATOM 630 N N . GLY A 1 82 ? 0.329 3.238 -5.897 1.00 75.81 82 GLY A N 1
ATOM 631 C CA . GLY A 1 82 ? -0.973 3.285 -6.546 1.00 75.81 82 GLY A CA 1
ATOM 632 C C . GLY A 1 82 ? -1.494 1.904 -6.957 1.00 75.81 82 GLY A C 1
ATOM 633 O O . GLY A 1 82 ? -2.681 1.633 -6.798 1.00 75.81 82 GLY A O 1
ATOM 634 N N . ARG A 1 83 ? -0.629 1.009 -7.447 1.00 82.25 83 ARG A N 1
ATOM 635 C CA . ARG A 1 83 ? -1.011 -0.366 -7.825 1.00 82.25 83 ARG A CA 1
ATOM 636 C C . ARG A 1 83 ? -1.280 -1.246 -6.614 1.00 82.25 83 ARG A C 1
ATOM 638 O O . ARG A 1 83 ? -2.307 -1.919 -6.584 1.00 82.25 83 ARG A O 1
ATOM 645 N N . LEU A 1 84 ? -0.393 -1.217 -5.620 1.00 82.69 84 LEU A N 1
ATOM 646 C CA . LEU A 1 84 ? -0.564 -1.968 -4.377 1.00 82.69 84 LEU A CA 1
ATOM 647 C C . LEU A 1 84 ? -1.907 -1.638 -3.730 1.00 82.69 84 LEU A C 1
ATOM 649 O O . LEU A 1 84 ? -2.684 -2.528 -3.396 1.00 82.69 84 LEU A O 1
ATOM 653 N N . LEU A 1 85 ? -2.201 -0.350 -3.601 1.00 73.06 85 LEU A N 1
ATOM 654 C CA . LEU A 1 85 ? -3.404 0.109 -2.928 1.00 73.06 85 LEU A CA 1
ATOM 655 C C . LEU A 1 85 ? -4.653 -0.133 -3.771 1.00 73.06 85 LEU A C 1
ATOM 657 O O . LEU A 1 85 ? -5.653 -0.578 -3.219 1.00 73.06 85 LEU A O 1
ATOM 661 N N . HIS A 1 86 ? -4.594 0.023 -5.095 1.00 72.81 86 HIS A N 1
ATOM 662 C CA . HIS A 1 86 ? -5.701 -0.363 -5.971 1.00 72.81 86 HIS A CA 1
ATOM 663 C C . HIS A 1 86 ? -6.104 -1.835 -5.788 1.00 72.81 86 HIS A C 1
ATOM 665 O O . HIS A 1 86 ? -7.285 -2.125 -5.580 1.00 72.81 86 HIS A O 1
ATOM 671 N N . VAL A 1 87 ? -5.132 -2.753 -5.801 1.00 77.19 87 VAL A N 1
ATOM 672 C CA . VAL A 1 87 ? -5.408 -4.189 -5.656 1.00 77.19 87 VAL A CA 1
ATOM 673 C C . VAL A 1 87 ? -5.943 -4.509 -4.261 1.00 77.19 87 VAL A C 1
ATOM 675 O O . VAL A 1 87 ? -6.963 -5.182 -4.133 1.00 77.19 87 VAL A O 1
ATOM 678 N N . MET A 1 88 ? -5.332 -3.964 -3.207 1.00 71.56 88 MET A N 1
ATOM 679 C CA . MET A 1 88 ? -5.821 -4.179 -1.843 1.00 71.56 88 MET A CA 1
ATOM 680 C C . MET A 1 88 ? -7.252 -3.658 -1.637 1.00 71.56 88 MET A C 1
ATOM 682 O O . MET A 1 88 ? -8.027 -4.247 -0.888 1.00 71.56 88 MET A O 1
ATOM 686 N N . CYS A 1 89 ? -7.642 -2.592 -2.336 1.00 65.62 89 CYS A N 1
ATOM 687 C CA . CYS A 1 89 ? -8.992 -2.041 -2.265 1.00 65.62 89 CYS A CA 1
ATOM 688 C C . CYS A 1 89 ? -10.025 -2.879 -3.023 1.00 65.62 89 CYS A C 1
ATOM 690 O O . CYS A 1 89 ? -11.172 -2.974 -2.585 1.00 65.62 89 CYS A O 1
ATOM 692 N N . HIS A 1 90 ? -9.620 -3.522 -4.121 1.00 65.56 90 HIS A N 1
ATOM 693 C CA . HIS A 1 90 ? -10.459 -4.481 -4.838 1.00 65.56 90 HIS A CA 1
ATOM 694 C C . HIS A 1 90 ? -10.633 -5.793 -4.046 1.00 65.56 90 HIS A C 1
ATOM 696 O O . HIS A 1 90 ? -11.700 -6.399 -4.078 1.00 65.56 90 HIS A O 1
ATOM 702 N N . CYS A 1 91 ? -9.635 -6.173 -3.241 1.00 59.59 91 CYS A N 1
ATOM 703 C CA . CYS A 1 91 ? -9.656 -7.336 -2.345 1.00 59.59 91 CYS A CA 1
ATOM 704 C C . CYS A 1 91 ? -10.226 -7.027 -0.942 1.00 59.59 91 CYS A C 1
ATOM 706 O O . CYS A 1 91 ? -9.704 -7.502 0.067 1.00 59.59 91 CYS A O 1
ATOM 708 N N . ALA A 1 92 ? -11.286 -6.213 -0.864 1.00 57.41 92 ALA A N 1
ATOM 709 C CA . ALA A 1 92 ? -11.981 -5.844 0.379 1.00 57.41 92 ALA A CA 1
ATOM 710 C C . ALA A 1 92 ? -11.104 -5.192 1.475 1.00 57.41 92 ALA A C 1
ATOM 712 O O . ALA A 1 92 ? -11.447 -5.245 2.653 1.00 57.41 92 ALA A O 1
ATOM 713 N N . GLY A 1 93 ? -10.001 -4.534 1.111 1.00 51.84 93 GLY A N 1
ATOM 714 C CA . GLY A 1 93 ? -9.126 -3.835 2.056 1.00 51.84 93 GLY A CA 1
ATOM 715 C C . GLY A 1 93 ? -8.050 -4.710 2.702 1.00 51.84 93 GLY A C 1
ATOM 716 O O . GLY A 1 93 ? -7.341 -4.219 3.580 1.00 51.84 93 GLY A O 1
ATOM 717 N N . MET A 1 94 ? -7.878 -5.969 2.274 1.00 54.56 94 MET A N 1
ATOM 718 C CA . MET A 1 94 ? -6.790 -6.819 2.769 1.00 54.56 94 MET A CA 1
ATOM 719 C C . MET A 1 94 ? -5.437 -6.119 2.597 1.00 54.56 94 MET A C 1
ATOM 721 O O . MET A 1 94 ? -5.005 -5.836 1.484 1.00 54.56 94 MET A O 1
ATOM 725 N N . GLY A 1 95 ? -4.776 -5.823 3.718 1.00 53.66 95 GLY A N 1
ATOM 726 C CA . GLY A 1 95 ? -3.435 -5.245 3.736 1.00 53.66 95 GLY A CA 1
ATOM 727 C C . GLY A 1 95 ? -3.340 -3.719 3.618 1.00 53.66 95 GLY A C 1
ATOM 728 O O . GLY A 1 95 ? -2.238 -3.192 3.767 1.00 53.66 95 GLY A O 1
ATOM 729 N N . THR A 1 96 ? -4.441 -2.991 3.380 1.00 62.06 96 THR A N 1
ATOM 730 C CA . THR A 1 96 ? -4.409 -1.515 3.352 1.00 62.06 96 THR A CA 1
ATOM 731 C C . THR A 1 96 ? -4.768 -0.926 4.702 1.00 62.06 96 THR A C 1
ATOM 733 O O . THR A 1 96 ? -5.750 -1.323 5.319 1.00 62.06 96 THR A O 1
ATOM 736 N N . THR A 1 97 ? -4.012 0.084 5.134 1.00 66.44 97 THR A N 1
ATOM 737 C CA . THR A 1 97 ? -4.396 0.914 6.278 1.00 66.44 97 THR A CA 1
ATOM 738 C C . THR A 1 97 ? -4.995 2.243 5.804 1.00 66.44 97 THR A C 1
ATOM 740 O O . THR A 1 97 ? -4.528 2.799 4.800 1.00 66.44 97 THR A O 1
ATOM 743 N N . PRO A 1 98 ? -5.970 2.815 6.539 1.00 61.75 98 PRO A N 1
ATOM 744 C CA . PRO A 1 98 ? -6.535 4.131 6.228 1.00 61.75 98 PRO A CA 1
ATOM 745 C C . PRO A 1 98 ? -5.465 5.225 6.071 1.00 61.75 98 PRO A C 1
ATOM 747 O O . PRO A 1 98 ? -5.560 6.081 5.194 1.00 61.75 98 PRO A O 1
ATOM 750 N N . ALA A 1 99 ? -4.387 5.153 6.861 1.00 63.09 99 ALA A N 1
ATOM 751 C CA . ALA A 1 99 ? -3.284 6.111 6.808 1.00 63.09 99 ALA A CA 1
ATOM 752 C C . ALA A 1 99 ? -2.594 6.150 5.432 1.00 63.09 99 ALA A C 1
ATOM 754 O O . ALA A 1 99 ? -2.279 7.225 4.918 1.00 63.09 99 ALA A O 1
ATOM 755 N N . ILE A 1 100 ? -2.383 4.982 4.815 1.00 64.88 100 ILE A N 1
ATOM 756 C CA . ILE A 1 100 ? -1.710 4.870 3.517 1.00 64.88 100 ILE A CA 1
ATOM 757 C C . ILE A 1 100 ? -2.599 5.412 2.385 1.00 64.88 100 ILE A C 1
ATOM 759 O O . ILE A 1 100 ? -2.109 6.143 1.522 1.00 64.88 100 ILE A O 1
ATOM 763 N N . ALA A 1 101 ? -3.907 5.142 2.416 1.00 66.75 101 ALA A N 1
ATOM 764 C CA . ALA A 1 101 ? -4.841 5.697 1.434 1.00 66.75 101 ALA A CA 1
ATOM 765 C C . ALA A 1 101 ? -4.918 7.238 1.500 1.00 66.75 101 ALA A C 1
ATOM 767 O O . ALA A 1 101 ? -4.925 7.901 0.459 1.00 66.75 101 ALA A O 1
ATOM 768 N N . GLY A 1 102 ? -4.893 7.819 2.707 1.00 65.00 102 GLY A N 1
ATOM 769 C CA . GLY A 1 102 ? -4.865 9.274 2.913 1.00 65.00 102 GLY A CA 1
ATOM 770 C C . GLY A 1 102 ? -3.632 9.958 2.324 1.00 65.00 102 GLY A C 1
ATOM 771 O O . GLY A 1 102 ? -3.753 10.986 1.654 1.00 65.00 102 GLY A O 1
ATOM 772 N N . MET A 1 103 ? -2.445 9.364 2.503 1.00 67.31 103 MET A N 1
ATOM 773 C CA . MET A 1 103 ? -1.200 9.881 1.915 1.00 67.31 103 MET A CA 1
ATOM 774 C C . MET A 1 103 ? -1.263 9.959 0.389 1.00 67.31 103 MET A C 1
ATOM 776 O O . MET A 1 103 ? -0.879 10.982 -0.184 1.00 67.31 103 MET A O 1
ATOM 780 N N . LEU A 1 104 ? -1.768 8.915 -0.274 1.00 66.06 104 LEU A N 1
ATOM 781 C CA . LEU A 1 104 ? -1.874 8.911 -1.733 1.00 66.06 104 LEU A CA 1
ATOM 782 C C . LEU A 1 104 ? -2.892 9.918 -2.251 1.00 66.06 104 LEU A C 1
ATOM 784 O O . LEU A 1 104 ? -2.597 10.634 -3.206 1.00 66.06 104 LEU A O 1
ATOM 788 N N . ALA A 1 105 ? -4.063 10.023 -1.622 1.00 68.81 105 ALA A N 1
ATOM 789 C CA . ALA A 1 105 ? -5.068 11.001 -2.031 1.00 68.81 105 ALA A CA 1
ATOM 790 C C . ALA A 1 105 ? -4.519 12.443 -2.003 1.00 68.81 105 ALA A C 1
ATOM 792 O O . ALA A 1 105 ? -4.856 13.259 -2.871 1.00 68.81 105 ALA A O 1
ATOM 793 N N . ARG A 1 106 ? -3.632 12.736 -1.042 1.00 68.50 106 ARG A N 1
ATOM 794 C CA . ARG A 1 106 ? -2.930 14.018 -0.925 1.00 68.50 106 ARG A CA 1
ATOM 795 C C . ARG A 1 106 ? -1.800 14.181 -1.939 1.00 68.50 106 ARG A C 1
ATOM 797 O O . ARG A 1 106 ? -1.768 15.202 -2.619 1.00 68.50 106 ARG A O 1
ATOM 804 N N . SER A 1 107 ? -0.903 13.199 -2.076 1.00 65.12 107 SER A N 1
ATOM 805 C CA . SER A 1 107 ? 0.208 13.249 -3.046 1.00 65.12 107 SER A CA 1
ATOM 806 C C . SER A 1 107 ? -0.312 13.421 -4.478 1.00 65.12 107 SER A C 1
ATOM 808 O O . SER A 1 107 ? 0.122 14.325 -5.186 1.00 65.12 107 SER A O 1
ATOM 810 N N . LEU A 1 108 ? -1.355 12.674 -4.857 1.00 67.81 108 LEU A N 1
ATOM 811 C CA . LEU A 1 108 ? -2.006 12.788 -6.167 1.00 67.81 108 LEU A CA 1
ATOM 812 C C . LEU A 1 108 ? -2.766 14.109 -6.370 1.00 67.81 108 LEU A C 1
ATOM 814 O O . LEU A 1 108 ? -3.088 14.469 -7.506 1.00 67.81 108 LEU A O 1
ATOM 818 N N . GLY A 1 109 ? -3.087 14.821 -5.287 1.00 63.06 109 GLY A N 1
ATOM 819 C CA . GLY A 1 109 ? -3.693 16.153 -5.311 1.00 63.06 109 GLY A CA 1
ATOM 820 C C . GLY A 1 109 ? -2.681 17.297 -5.424 1.00 63.06 109 GLY A C 1
ATOM 821 O O . GLY A 1 109 ? -3.082 18.409 -5.746 1.00 63.06 109 GLY A O 1
ATOM 822 N N . SER A 1 110 ? -1.390 17.043 -5.187 1.00 60.66 110 SER A N 1
ATOM 823 C CA . SER A 1 110 ? -0.348 18.065 -5.274 1.00 60.66 110 SER A CA 1
ATOM 824 C C . SER A 1 110 ? 0.112 18.240 -6.724 1.00 60.66 110 SER A C 1
ATOM 826 O O . SER A 1 110 ? 0.646 17.319 -7.337 1.00 60.66 110 SER A O 1
ATOM 828 N N . GLU A 1 111 ? -0.096 19.429 -7.294 1.00 53.62 111 GLU A N 1
ATOM 829 C CA . GLU A 1 111 ? 0.320 19.755 -8.669 1.00 53.62 111 GLU A CA 1
ATOM 830 C C . GLU A 1 111 ? 1.847 19.810 -8.844 1.00 53.62 111 GLU A C 1
ATOM 832 O O . GLU A 1 111 ? 2.341 19.687 -9.960 1.00 53.62 111 GLU A O 1
ATOM 837 N N . SER A 1 112 ? 2.609 19.933 -7.752 1.00 49.56 112 SER A N 1
ATOM 838 C CA . SER A 1 112 ? 4.060 20.172 -7.773 1.00 49.56 112 SER A CA 1
ATOM 839 C C . SER A 1 112 ? 4.913 18.965 -8.179 1.00 49.56 112 SER A C 1
ATOM 841 O O . SER A 1 112 ? 6.127 19.099 -8.309 1.00 49.56 112 SER A O 1
ATOM 843 N N . GLN A 1 113 ? 4.302 17.794 -8.369 1.00 50.00 113 GLN A N 1
ATOM 844 C CA . GLN A 1 113 ? 5.003 16.520 -8.565 1.00 50.00 113 GLN A CA 1
ATOM 845 C C . GLN A 1 113 ? 4.547 15.762 -9.818 1.00 50.00 113 GLN A C 1
ATOM 847 O O . GLN A 1 113 ? 4.970 14.632 -10.048 1.00 50.00 113 GLN A O 1
ATOM 852 N N . ARG A 1 114 ? 3.669 16.367 -10.630 1.00 51.12 114 ARG A N 1
ATOM 853 C CA . ARG A 1 114 ? 3.210 15.770 -11.885 1.00 51.12 114 ARG A CA 1
ATOM 854 C C . ARG A 1 114 ? 4.222 16.058 -12.986 1.00 51.12 114 ARG A C 1
ATOM 856 O O . ARG A 1 114 ? 4.415 17.209 -13.365 1.00 51.12 114 ARG A O 1
ATOM 863 N N . ASP A 1 115 ? 4.818 15.003 -13.528 1.00 47.38 115 ASP A N 1
ATOM 864 C CA . ASP A 1 115 ? 5.446 15.064 -14.843 1.00 47.38 115 ASP A CA 1
ATOM 865 C C . ASP A 1 115 ? 4.351 15.431 -15.875 1.00 47.38 115 ASP A C 1
ATOM 867 O O . ASP A 1 115 ? 3.302 14.771 -15.896 1.00 47.38 115 ASP A O 1
ATOM 871 N N . PRO A 1 116 ? 4.516 16.484 -16.702 1.00 48.84 116 PRO A N 1
ATOM 872 C CA . PRO A 1 116 ? 3.497 16.931 -17.659 1.00 48.84 116 PRO A CA 1
ATOM 873 C C . PRO A 1 116 ? 3.088 15.884 -18.715 1.00 48.84 116 PRO A C 1
ATOM 875 O O . PRO A 1 116 ? 2.165 16.141 -19.487 1.00 48.84 116 PRO A O 1
ATOM 878 N N . VAL A 1 117 ? 3.737 14.715 -18.763 1.00 45.66 117 VAL A N 1
ATOM 879 C CA . VAL A 1 117 ? 3.552 13.686 -19.805 1.00 45.66 117 VAL A CA 1
ATOM 880 C C . VAL A 1 117 ? 2.732 12.461 -19.334 1.00 45.66 117 VAL A C 1
ATOM 882 O O . VAL A 1 117 ? 2.533 11.513 -20.091 1.00 45.66 117 VAL A O 1
ATOM 885 N N . GLY A 1 118 ? 2.180 12.459 -18.114 1.00 49.09 118 GLY A N 1
ATOM 886 C CA . GLY A 1 118 ? 1.248 11.412 -17.652 1.00 49.09 118 GLY A CA 1
ATOM 887 C C . GLY A 1 118 ? -0.234 11.785 -17.844 1.00 49.09 118 GLY A C 1
ATOM 888 O O . GLY A 1 118 ? -0.593 12.941 -17.620 1.00 49.09 118 GLY A O 1
ATOM 889 N N . PRO A 1 119 ? -1.145 10.845 -18.190 1.00 52.66 119 PRO A N 1
ATOM 890 C CA . PRO A 1 119 ? -2.557 11.163 -18.390 1.00 52.66 119 PRO A CA 1
ATOM 891 C C . PRO A 1 119 ? -3.202 11.542 -17.050 1.00 52.66 119 PRO A C 1
ATOM 893 O O . PRO A 1 119 ? -3.555 10.686 -16.238 1.00 52.66 119 PRO A O 1
ATOM 896 N N . VAL A 1 120 ? -3.351 12.850 -16.826 1.00 56.44 120 VAL A N 1
ATOM 897 C CA . VAL A 1 120 ? -3.957 13.509 -15.650 1.00 56.44 120 VAL A CA 1
ATOM 898 C C . VAL A 1 120 ? -5.272 12.847 -15.211 1.00 56.44 120 VAL A C 1
ATOM 900 O O . VAL A 1 120 ? -5.584 12.780 -14.021 1.00 56.44 120 VAL A O 1
ATOM 903 N N . GLU A 1 121 ? -6.015 12.283 -16.161 1.00 56.22 121 GLU A N 1
ATOM 904 C CA . GLU A 1 121 ? -7.274 11.568 -15.948 1.00 56.22 121 GLU A CA 1
ATOM 905 C C . GLU A 1 121 ? -7.116 10.278 -15.130 1.00 56.22 121 GLU A C 1
ATOM 907 O O . GLU A 1 121 ? -7.920 10.022 -14.230 1.00 56.22 121 GLU A O 1
ATOM 912 N N . ARG A 1 122 ? -6.052 9.498 -15.369 1.00 57.25 122 ARG A N 1
ATOM 913 C CA . ARG A 1 122 ? -5.759 8.267 -14.614 1.00 57.25 122 ARG A CA 1
ATOM 914 C C . ARG A 1 122 ? -5.483 8.582 -13.144 1.00 57.25 122 ARG A C 1
ATOM 916 O O . ARG A 1 122 ? -6.002 7.910 -12.254 1.00 57.25 122 ARG A O 1
ATOM 923 N N . TRP A 1 123 ? -4.722 9.642 -12.887 1.00 57.44 123 TRP A N 1
ATOM 924 C CA . TRP A 1 123 ? -4.387 10.105 -11.539 1.00 57.44 123 TRP A CA 1
ATOM 925 C C . TRP A 1 123 ? -5.596 10.676 -10.798 1.00 57.44 123 TRP A C 1
ATOM 927 O O . TRP A 1 123 ? -5.786 10.407 -9.613 1.00 57.44 123 TRP A O 1
ATOM 937 N N . ALA A 1 124 ? -6.464 11.404 -11.503 1.00 64.50 124 ALA A N 1
ATOM 938 C CA . ALA A 1 124 ? -7.713 11.909 -10.947 1.00 6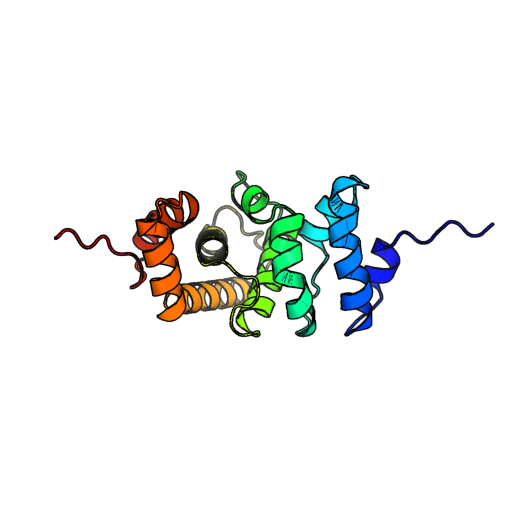4.50 124 ALA A CA 1
ATOM 939 C C . ALA A 1 124 ? -8.707 10.784 -10.607 1.00 64.50 124 ALA A C 1
ATOM 941 O O . ALA A 1 124 ? -9.435 10.890 -9.616 1.00 64.50 124 ALA A O 1
ATOM 942 N N . ALA A 1 125 ? -8.754 9.718 -11.412 1.00 63.56 125 ALA A N 1
ATOM 943 C CA . ALA A 1 125 ? -9.570 8.536 -11.140 1.00 63.56 125 ALA A CA 1
ATOM 944 C C . ALA A 1 125 ? -9.049 7.757 -9.922 1.00 63.56 125 ALA A C 1
ATOM 946 O O . ALA A 1 125 ? -9.827 7.434 -9.025 1.00 63.56 125 ALA A O 1
ATOM 947 N N . LEU A 1 126 ? -7.731 7.543 -9.836 1.00 61.19 126 LEU A N 1
ATOM 948 C CA . LEU A 1 126 ? -7.087 6.912 -8.679 1.00 61.19 126 LEU A CA 1
ATOM 949 C C . LEU A 1 126 ? -7.298 7.720 -7.394 1.00 61.19 126 LEU A C 1
ATOM 951 O O . LEU A 1 126 ? -7.694 7.161 -6.375 1.00 61.19 126 LEU A O 1
ATOM 955 N N . ARG A 1 127 ? -7.121 9.046 -7.447 1.00 68.31 127 ARG A N 1
ATOM 956 C CA . ARG A 1 127 ? -7.393 9.928 -6.304 1.00 68.31 127 ARG A CA 1
ATOM 957 C C . ARG A 1 127 ? -8.840 9.805 -5.828 1.00 68.31 127 ARG A C 1
ATOM 959 O O . ARG A 1 127 ? -9.068 9.678 -4.631 1.00 68.31 127 ARG A O 1
ATOM 966 N N . ARG A 1 128 ? -9.814 9.817 -6.744 1.00 72.12 128 ARG A N 1
ATOM 967 C CA . ARG A 1 128 ? -11.236 9.638 -6.401 1.00 72.12 128 ARG A CA 1
ATOM 968 C C . ARG A 1 128 ? -11.512 8.285 -5.751 1.00 72.12 128 ARG A C 1
ATOM 970 O O . ARG A 1 128 ? -12.257 8.244 -4.779 1.00 72.12 128 ARG A O 1
ATOM 977 N N . ALA A 1 129 ? -10.890 7.212 -6.238 1.00 66.50 129 ALA A N 1
ATOM 978 C CA . ALA A 1 129 ? -11.015 5.896 -5.623 1.00 66.50 129 ALA A CA 1
ATOM 979 C C . ALA A 1 129 ? -10.500 5.902 -4.172 1.00 66.50 129 ALA A C 1
ATOM 981 O O . ALA A 1 129 ? -11.213 5.445 -3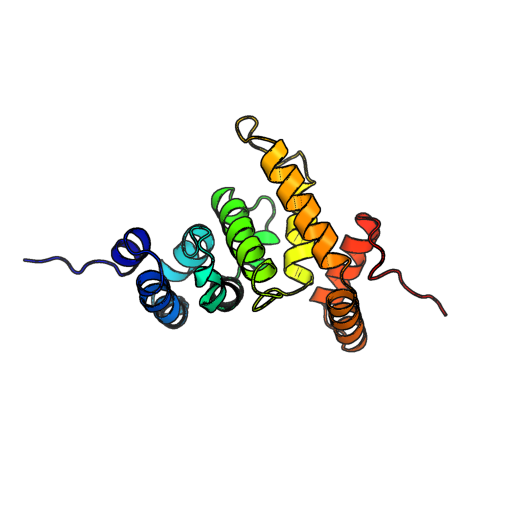.284 1.00 66.50 129 ALA A O 1
ATOM 982 N N . TYR A 1 130 ? -9.328 6.496 -3.906 1.00 66.19 130 TYR A N 1
ATOM 983 C CA . TYR A 1 130 ? -8.791 6.604 -2.540 1.00 66.19 130 TYR A CA 1
ATOM 984 C C . TYR A 1 130 ? -9.655 7.440 -1.605 1.00 66.19 130 TYR A C 1
ATOM 986 O O . TYR A 1 130 ? -9.866 7.043 -0.463 1.00 66.19 130 TYR A O 1
ATOM 994 N N . LEU A 1 131 ? -10.197 8.559 -2.087 1.00 71.75 131 LEU A N 1
ATOM 995 C CA . LEU A 1 131 ? -11.140 9.359 -1.306 1.00 71.75 131 LEU A CA 1
ATOM 996 C C . LEU A 1 131 ? -12.405 8.555 -0.964 1.00 71.75 131 LEU A C 1
ATOM 998 O O . LEU A 1 131 ? -12.845 8.591 0.178 1.00 71.75 131 LEU A O 1
ATOM 1002 N N . ALA A 1 132 ? -12.940 7.772 -1.906 1.00 75.50 132 ALA A N 1
ATOM 1003 C CA . ALA A 1 132 ? -14.111 6.926 -1.663 1.00 75.50 132 ALA A CA 1
ATOM 1004 C C . ALA A 1 132 ? -13.847 5.798 -0.647 1.00 75.50 132 ALA A C 1
ATOM 1006 O O . ALA A 1 132 ? -14.740 5.428 0.106 1.00 75.50 132 ALA A O 1
ATOM 1007 N N . LEU A 1 133 ? -12.626 5.259 -0.602 1.00 67.19 133 LEU A N 1
ATOM 1008 C CA . LEU A 1 133 ? -12.222 4.261 0.397 1.00 67.19 133 LEU A CA 1
ATOM 1009 C C . LEU A 1 133 ? -12.103 4.855 1.796 1.00 67.19 133 LEU A C 1
ATOM 1011 O O . LEU A 1 133 ? -12.552 4.242 2.758 1.00 67.19 133 LEU A O 1
ATOM 1015 N N . LEU A 1 134 ? -11.519 6.049 1.894 1.00 68.94 134 LEU A N 1
ATOM 1016 C CA . LEU A 1 134 ? -11.420 6.786 3.153 1.00 68.94 134 LEU A CA 1
ATOM 1017 C C . LEU A 1 134 ? -12.793 7.181 3.708 1.00 68.94 134 LEU A C 1
ATOM 1019 O O . LEU A 1 134 ? -12.914 7.364 4.913 1.00 68.94 134 LEU A O 1
ATOM 1023 N N . ASP A 1 135 ? -13.806 7.287 2.847 1.00 72.75 135 ASP A N 1
ATOM 1024 C CA . ASP A 1 135 ? -15.187 7.614 3.220 1.00 72.75 135 ASP A CA 1
ATOM 1025 C C . ASP A 1 135 ? -16.031 6.377 3.594 1.00 72.75 135 ASP A C 1
ATOM 1027 O O . ASP A 1 135 ? -17.194 6.510 3.974 1.00 72.75 135 ASP A O 1
ATOM 1031 N N . ARG A 1 136 ? -15.477 5.156 3.512 1.00 72.81 136 ARG A N 1
ATOM 1032 C CA . ARG A 1 136 ? -16.195 3.947 3.941 1.00 72.81 136 ARG A CA 1
ATOM 1033 C C . ARG A 1 136 ? -16.351 3.896 5.459 1.00 72.81 136 ARG A C 1
ATOM 1035 O O . ARG A 1 136 ? -15.422 4.196 6.208 1.00 72.81 136 ARG A O 1
ATOM 1042 N N . GLU A 1 137 ? -17.511 3.432 5.915 1.00 71.50 137 GLU A N 1
ATOM 1043 C CA . GLU A 1 137 ? -17.874 3.397 7.335 1.00 71.50 137 GLU A CA 1
ATOM 1044 C C . GLU A 1 137 ? -16.947 2.505 8.179 1.00 71.50 137 GLU A C 1
ATOM 1046 O O . GLU A 1 137 ? -16.491 2.932 9.240 1.00 71.50 137 GLU A O 1
ATOM 1051 N N . ASP A 1 138 ? -16.581 1.326 7.673 1.00 63.00 138 ASP A N 1
ATOM 1052 C CA . ASP A 1 138 ? -15.664 0.386 8.332 1.00 63.00 138 ASP A CA 1
ATOM 1053 C C . ASP A 1 138 ? -14.240 0.955 8.476 1.00 63.00 138 ASP A C 1
ATOM 1055 O O . ASP A 1 138 ? -13.540 0.722 9.469 1.00 63.00 138 ASP A O 1
ATOM 1059 N N . TRP A 1 139 ? -13.818 1.781 7.519 1.00 68.81 139 TRP A N 1
ATOM 1060 C CA . TRP A 1 139 ? -12.523 2.462 7.550 1.00 68.81 139 TRP A CA 1
ATOM 1061 C C . TRP A 1 139 ? -12.539 3.683 8.464 1.00 68.81 139 TRP A C 1
ATOM 1063 O O . TRP A 1 139 ? -11.575 3.910 9.198 1.00 68.81 139 TRP A O 1
ATOM 1073 N N . CYS A 1 140 ? -13.647 4.423 8.485 1.00 66.81 140 CYS A N 1
ATOM 1074 C CA . CYS A 1 140 ? -13.872 5.496 9.448 1.00 66.81 140 CYS A CA 1
ATOM 1075 C C . CYS A 1 140 ? -13.892 4.955 10.884 1.00 66.81 140 CYS A C 1
ATOM 1077 O O . CYS A 1 140 ? -13.334 5.580 11.781 1.00 66.81 140 CYS A O 1
ATOM 1079 N N . GLU A 1 141 ? -14.501 3.793 11.126 1.00 67.62 141 GLU A N 1
ATOM 1080 C CA . GLU A 1 141 ? -14.521 3.145 12.442 1.00 67.62 141 GLU A CA 1
ATOM 1081 C C . GLU A 1 141 ? -13.135 2.653 12.871 1.00 67.62 141 GLU A C 1
ATOM 1083 O O . GLU A 1 141 ? -12.714 2.900 14.005 1.00 67.62 141 GLU A O 1
ATOM 1088 N N . THR A 1 142 ? -12.383 2.045 11.950 1.00 66.38 142 THR A N 1
ATOM 1089 C CA . THR A 1 142 ? -10.988 1.639 12.182 1.00 66.38 142 THR A CA 1
ATOM 1090 C C . THR A 1 142 ? -10.119 2.847 12.538 1.00 66.38 142 THR A C 1
ATOM 1092 O O . THR A 1 142 ? -9.363 2.820 13.511 1.00 66.38 142 THR A O 1
ATOM 1095 N N . ALA A 1 143 ? -10.262 3.942 11.789 1.00 64.56 143 ALA A N 1
ATOM 1096 C CA . ALA A 1 143 ? -9.525 5.171 12.034 1.00 64.56 143 ALA A CA 1
ATOM 1097 C C . ALA A 1 143 ? -9.922 5.839 13.365 1.00 64.56 143 ALA A C 1
ATOM 1099 O O . ALA A 1 143 ? -9.043 6.241 14.126 1.00 64.56 143 ALA A O 1
ATOM 1100 N N . ARG A 1 144 ? -11.219 5.883 13.707 1.00 67.44 144 ARG A N 1
ATOM 1101 C CA . ARG A 1 144 ? -11.712 6.365 15.013 1.00 67.44 144 ARG A CA 1
ATOM 1102 C C . ARG A 1 144 ? -11.188 5.527 16.180 1.00 67.44 144 ARG A C 1
ATOM 1104 O O . ARG A 1 144 ? -10.759 6.084 17.186 1.00 67.44 144 ARG A O 1
ATOM 1111 N N . THR A 1 145 ? -11.177 4.205 16.040 1.00 71.69 145 THR A N 1
ATOM 1112 C CA . THR A 1 145 ? -10.684 3.288 17.079 1.00 71.69 145 THR A CA 1
ATOM 1113 C C . THR A 1 145 ? -9.204 3.511 17.359 1.00 71.69 145 THR A C 1
ATOM 1115 O O . THR A 1 145 ? -8.800 3.627 18.516 1.00 71.69 145 THR A O 1
ATOM 1118 N N . GLY A 1 146 ? -8.385 3.633 16.315 1.00 63.50 146 GLY A N 1
ATOM 1119 C CA . GLY A 1 146 ? -6.963 3.884 16.515 1.00 63.50 146 GLY A CA 1
ATOM 1120 C C . GLY A 1 146 ? -6.640 5.317 16.961 1.00 63.50 146 GLY A C 1
ATOM 1121 O O . GLY A 1 146 ? -5.683 5.503 17.705 1.00 63.50 146 GLY A O 1
ATOM 1122 N N . LEU A 1 147 ? -7.474 6.314 16.633 1.00 67.19 147 LEU A N 1
ATOM 1123 C CA . LEU A 1 147 ? -7.393 7.651 17.241 1.00 67.19 147 LEU A CA 1
ATOM 1124 C C . LEU A 1 147 ? -7.586 7.601 18.764 1.00 67.19 147 LEU A C 1
ATOM 1126 O O . LEU A 1 147 ? -6.796 8.188 19.499 1.00 67.19 147 LEU A O 1
ATOM 1130 N N . VAL A 1 148 ? -8.595 6.865 19.245 1.00 73.62 148 VAL A N 1
ATOM 1131 C CA . VAL A 1 148 ? -8.830 6.660 20.688 1.00 73.62 148 VAL A CA 1
ATOM 1132 C C . VAL A 1 148 ? -7.662 5.917 21.344 1.00 73.62 148 VAL A C 1
ATOM 1134 O O . VAL A 1 148 ? -7.309 6.209 22.484 1.00 73.62 148 VAL A O 1
ATOM 1137 N N . ALA A 1 149 ? -7.021 5.000 20.616 1.00 73.50 149 ALA A N 1
ATOM 1138 C CA . ALA A 1 149 ? -5.831 4.285 21.072 1.00 73.50 149 ALA A CA 1
ATOM 1139 C C . ALA A 1 149 ? -4.538 5.132 21.049 1.00 73.50 149 ALA A C 1
ATOM 1141 O O . ALA A 1 149 ? -3.486 4.638 21.455 1.00 73.50 149 ALA A O 1
ATOM 1142 N N . GLY A 1 150 ? -4.592 6.390 20.592 1.00 66.62 150 GLY A N 1
ATOM 1143 C CA . GLY A 1 150 ? -3.426 7.271 20.510 1.00 66.62 150 GLY A CA 1
ATOM 1144 C C . GLY A 1 150 ? -2.468 6.925 19.367 1.00 66.62 150 GLY A C 1
ATOM 1145 O O . GLY A 1 150 ? -1.284 7.257 19.434 1.00 66.62 150 GLY A O 1
ATOM 1146 N N . ASP A 1 151 ? -2.953 6.257 18.319 1.00 68.69 151 ASP A N 1
ATOM 1147 C CA . ASP A 1 151 ? -2.152 5.948 17.140 1.00 68.69 151 ASP A CA 1
ATOM 1148 C C . ASP A 1 151 ? -1.771 7.248 16.410 1.00 68.69 151 ASP A C 1
ATOM 1150 O O . ASP A 1 151 ? -2.603 7.945 15.809 1.00 68.69 151 ASP A O 1
ATOM 1154 N N . GLY A 1 152 ? -0.478 7.578 16.450 1.00 61.06 152 GLY A N 1
ATOM 1155 C CA . GLY A 1 152 ? 0.071 8.766 15.802 1.00 61.06 152 GLY A CA 1
ATOM 1156 C C . GLY A 1 152 ? -0.168 8.797 14.287 1.00 61.06 152 GLY A C 1
ATOM 1157 O O . GLY A 1 152 ? -0.280 9.877 13.708 1.00 61.06 152 GLY A O 1
ATOM 1158 N N . GLN A 1 153 ? -0.316 7.640 13.636 1.00 58.72 153 GLN A N 1
ATOM 1159 C CA . GLN A 1 153 ? -0.603 7.555 12.204 1.00 58.72 153 GLN A CA 1
ATOM 1160 C C . GLN A 1 153 ? -2.039 7.951 11.873 1.00 58.72 153 GLN A C 1
ATOM 1162 O O . GLN A 1 153 ? -2.279 8.604 10.858 1.00 58.72 153 GLN A O 1
ATOM 1167 N N . LEU A 1 154 ? -2.993 7.567 12.719 1.00 64.69 154 LEU A N 1
ATOM 1168 C CA . LEU A 1 154 ? -4.401 7.913 12.527 1.00 64.69 154 LEU A CA 1
ATOM 1169 C C . LEU A 1 154 ? -4.691 9.341 12.987 1.00 64.69 154 LEU A C 1
ATOM 1171 O O . LEU A 1 154 ? -5.506 10.022 12.372 1.00 64.69 154 LEU A O 1
ATOM 1175 N N . THR A 1 155 ? -3.929 9.837 13.962 1.00 66.94 155 THR A N 1
ATOM 1176 C CA . THR A 1 155 ? -3.892 11.262 14.331 1.00 66.94 155 THR A CA 1
ATOM 1177 C C . THR A 1 155 ? -3.431 12.129 13.162 1.00 66.94 155 THR A C 1
ATOM 1179 O O . THR A 1 155 ? -4.067 13.126 12.827 1.00 66.94 155 THR A O 1
ATOM 1182 N N . TRP A 1 156 ? -2.353 11.726 12.486 1.00 67.94 156 TRP A N 1
ATOM 1183 C CA . TRP A 1 156 ? -1.897 12.396 11.272 1.00 67.94 156 TRP A CA 1
ATOM 1184 C C . TRP A 1 156 ? -2.936 12.308 10.140 1.00 67.94 156 TRP A C 1
ATOM 1186 O O . TRP A 1 156 ? -3.210 13.311 9.481 1.00 67.94 156 TRP A O 1
ATOM 1196 N N . LEU A 1 157 ? -3.562 11.141 9.947 1.00 63.97 157 LEU A N 1
ATOM 1197 C CA . LEU A 1 157 ? -4.606 10.951 8.937 1.00 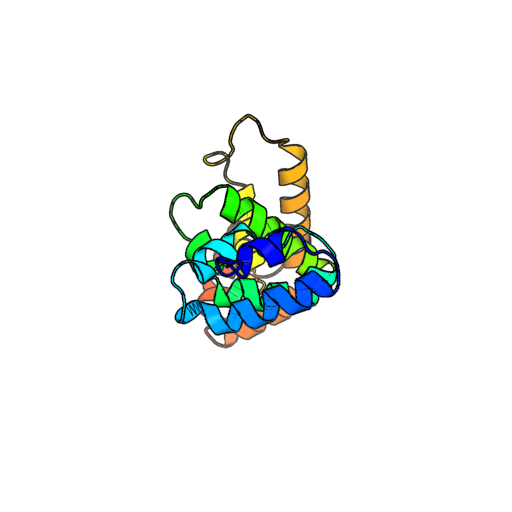63.97 157 LEU A CA 1
ATOM 1198 C C . LEU A 1 157 ? -5.816 11.861 9.178 1.00 63.97 157 LEU A C 1
ATOM 1200 O O . LEU A 1 157 ? -6.315 12.438 8.220 1.00 63.97 157 LEU A O 1
ATOM 1204 N N . ALA A 1 158 ? -6.260 12.021 10.427 1.00 65.31 158 ALA A N 1
ATOM 1205 C CA . ALA A 1 158 ? -7.389 12.883 10.779 1.00 65.31 158 ALA A CA 1
ATOM 1206 C C . ALA A 1 158 ? -7.173 14.336 10.337 1.00 65.31 158 ALA A C 1
ATOM 1208 O O . ALA A 1 158 ? -8.070 14.952 9.755 1.00 65.31 158 ALA A O 1
ATOM 1209 N N . ASN A 1 159 ? -5.953 14.849 10.514 1.00 64.69 159 ASN A N 1
ATOM 1210 C CA . ASN A 1 159 ? -5.579 16.180 10.036 1.00 64.69 159 ASN A CA 1
ATOM 1211 C C . ASN A 1 159 ? -5.655 16.271 8.501 1.00 64.69 159 ASN A C 1
ATOM 1213 O O . ASN A 1 159 ? -6.197 17.227 7.958 1.00 64.69 159 ASN A O 1
ATOM 1217 N N . ILE A 1 160 ? -5.183 15.241 7.795 1.00 62.38 160 ILE A N 1
ATOM 1218 C CA . ILE A 1 160 ? -5.190 15.179 6.325 1.00 62.38 160 ILE A CA 1
ATOM 1219 C C . ILE A 1 160 ? -6.615 15.059 5.773 1.00 62.38 160 ILE A C 1
ATOM 1221 O O . ILE A 1 160 ? -6.951 15.681 4.772 1.00 62.38 160 ILE A O 1
ATOM 1225 N N . THR A 1 161 ? -7.484 14.272 6.402 1.00 64.31 161 THR A N 1
ATOM 1226 C CA . THR A 1 161 ? -8.884 14.149 5.973 1.00 64.31 161 THR A CA 1
ATOM 1227 C C . THR A 1 161 ? -9.692 15.414 6.236 1.00 64.31 161 THR A C 1
ATOM 1229 O O . THR A 1 161 ? -10.612 15.691 5.470 1.00 64.31 161 THR A O 1
ATOM 1232 N N . ALA A 1 162 ? -9.336 16.192 7.267 1.00 63.56 162 ALA A N 1
ATOM 1233 C CA . ALA A 1 162 ? -9.917 17.509 7.507 1.00 63.56 162 ALA A CA 1
ATOM 1234 C C . ALA A 1 162 ? -9.519 18.502 6.399 1.00 63.56 162 ALA A C 1
ATOM 1236 O O . ALA A 1 162 ? -10.370 19.240 5.915 1.00 63.56 162 ALA A O 1
ATOM 1237 N N . GLU A 1 163 ? -8.266 18.457 5.924 1.00 63.03 163 GLU A N 1
ATOM 1238 C CA . GLU A 1 163 ? -7.819 19.211 4.737 1.00 63.03 163 GLU A CA 1
ATOM 1239 C C . GLU A 1 163 ? -8.531 18.772 3.442 1.00 63.03 163 GLU A C 1
ATOM 1241 O O . GLU A 1 163 ? -8.661 19.559 2.507 1.00 63.03 163 GLU A O 1
ATOM 1246 N N . LEU A 1 164 ? -8.971 17.512 3.365 1.00 60.19 164 LEU A N 1
ATOM 1247 C CA . LEU A 1 164 ? -9.596 16.912 2.181 1.00 60.19 164 LEU A CA 1
ATOM 1248 C C . LEU A 1 164 ? -11.140 16.913 2.214 1.00 60.19 164 LEU A C 1
ATOM 1250 O O . LEU A 1 164 ? -11.743 16.326 1.316 1.00 60.19 164 LEU A O 1
ATOM 1254 N N . GLU A 1 165 ? -11.766 17.550 3.213 1.00 63.81 165 GLU A N 1
ATOM 1255 C CA . GLU A 1 165 ? -13.229 17.667 3.394 1.00 63.81 165 GLU A CA 1
ATOM 1256 C C . GLU A 1 165 ? -14.003 16.325 3.386 1.00 63.81 165 GLU A C 1
ATOM 1258 O O . GLU A 1 165 ? -15.154 16.247 2.953 1.00 63.81 165 GLU A O 1
ATOM 1263 N N . LEU A 1 166 ? -13.386 15.241 3.869 1.00 63.19 166 LEU A N 1
ATOM 1264 C CA . LEU A 1 166 ? -14.018 13.913 3.939 1.00 63.19 166 LEU A CA 1
ATOM 1265 C C . LEU A 1 166 ? -14.883 13.743 5.201 1.00 63.19 166 LEU A C 1
ATOM 1267 O O . LEU A 1 166 ? -14.583 14.320 6.247 1.00 63.19 166 LEU A O 1
ATOM 1271 N N . ARG A 1 167 ? -15.934 12.902 5.150 1.00 59.12 167 ARG A N 1
ATOM 1272 C CA . ARG A 1 167 ? -16.918 12.766 6.248 1.00 59.12 167 ARG A CA 1
ATOM 1273 C C . ARG A 1 167 ? -16.412 12.001 7.483 1.00 59.12 167 ARG A C 1
ATOM 1275 O O . ARG A 1 167 ? -17.139 11.902 8.467 1.00 59.12 167 ARG A O 1
ATOM 1282 N N . GLY A 1 168 ? -15.190 11.472 7.474 1.00 52.16 168 GLY A N 1
ATOM 1283 C CA . GLY A 1 168 ? -14.809 10.388 8.388 1.00 52.16 168 GLY A CA 1
ATOM 1284 C C . GLY A 1 168 ? -14.136 10.737 9.718 1.00 52.16 168 GLY A C 1
ATOM 1285 O O . GLY A 1 168 ? -14.226 9.934 10.644 1.00 52.16 168 GLY A O 1
ATOM 1286 N N . LEU A 1 169 ? -13.442 11.874 9.847 1.00 49.22 169 LEU A N 1
ATOM 1287 C CA . LEU A 1 169 ? -12.554 12.129 11.005 1.00 49.22 169 LEU A CA 1
ATOM 1288 C C . LEU A 1 169 ? -12.705 13.528 11.609 1.00 49.22 169 LEU A C 1
ATOM 1290 O O . LEU A 1 169 ? -11.827 13.985 12.340 1.00 49.22 169 LEU A O 1
ATOM 1294 N N . GLY A 1 170 ? -13.818 14.206 11.311 1.00 44.66 170 GLY A N 1
ATOM 1295 C CA . GLY A 1 170 ? -14.155 15.479 11.935 1.00 44.66 170 GLY A CA 1
ATOM 1296 C C . GLY A 1 170 ? -14.113 15.336 13.451 1.00 44.66 170 GLY A C 1
ATOM 1297 O O . GLY A 1 170 ? -14.794 14.483 14.020 1.00 44.66 170 GLY A O 1
ATOM 1298 N N . THR A 1 171 ? -13.280 16.154 14.092 1.00 43.00 171 THR A N 1
ATOM 1299 C CA . THR A 1 171 ? -13.203 16.266 15.543 1.00 43.00 171 THR A CA 1
ATOM 1300 C C . THR A 1 171 ? -14.589 16.616 16.066 1.00 43.00 171 THR A C 1
ATOM 1302 O O . THR A 1 171 ? -15.013 17.770 16.009 1.00 43.00 171 THR A O 1
ATOM 1305 N N . GLY A 1 172 ? -15.309 15.613 16.562 1.00 33.94 172 GLY A N 1
ATOM 1306 C CA . GLY A 1 172 ? -16.413 15.836 17.474 1.00 33.94 172 GLY A CA 1
ATOM 1307 C C . GLY A 1 172 ? -15.833 16.459 18.734 1.00 33.94 172 GLY A C 1
ATOM 1308 O O . GLY A 1 172 ? -15.386 15.752 19.631 1.00 33.94 172 GLY A O 1
ATOM 1309 N N . THR A 1 173 ? -15.771 17.786 18.777 1.00 33.75 173 THR A N 1
ATOM 1310 C CA . THR A 1 173 ? -15.808 18.501 20.053 1.00 33.75 173 THR A CA 1
ATOM 1311 C C . THR A 1 173 ? -17.140 18.146 20.729 1.00 33.75 173 THR A C 1
ATOM 1313 O O . THR A 1 173 ? -18.147 18.108 20.017 1.00 33.75 173 THR A O 1
ATOM 1316 N N . PRO A 1 174 ? -17.144 17.822 22.037 1.00 40.84 174 PRO A N 1
ATOM 1317 C CA . PRO A 1 174 ? -18.351 17.429 22.766 1.00 40.84 174 PRO A CA 1
ATOM 1318 C C . PRO A 1 174 ? -19.451 18.495 22.735 1.00 40.84 174 PRO A C 1
ATOM 1320 O O . PRO A 1 174 ? -19.112 19.698 22.638 1.00 40.84 174 PRO A O 1
#

pLDDT: mean 70.7, std 14.07, range [33.75, 92.0]

Foldseek 3Di:
DDDDDDLLNQLQPDDDVSNVVSLQVLLVCLVVDVVSLVCLQQPSAPQDLNLLNCLLSSCVSSVLVVQLPDDQRDPSNLVSLLSSQVSCVVVVNRNDALLSLLSNLVVLVDPPHDDPPDDNVVSVVSSVSSLVVNQDPVNLVVLVVVVVVVNPSSVVSLVSVVVVVHPRRPPPPD

Radius of gyration: 17.08 Å; chains: 1; bounding box: 47×42×43 Å

Sequence (174 aa):
MASPKTPFWLAERVTDWDRVHVVEPLCDLADEHPAVRPWLLRAAADGDHLNGYFAGRVAVVAGLRDAMTRQAPDADVVDHAGRLLHVMCHCAGMGTTPAIAGMLARSLGSESQRDPVGPVERWAALRRAYLALLDREDWCETARTGLVAGDGQLTWLANITAELELRGLGTGTP

Secondary structure (DSSP, 8-state):
------HHHHHTT--HHHHHHHHHHHHHTTTT-TTHHHHHHHHS--S-GGGGGTHHHHHHHTTHHHHHTSSS--HHHHHHHHHHHHHHHHTTTTT--HHHHHHHHHHTT-GGG--TTS-HHHHHHHHHHHHHHHT-HHHHHHHHHHHHTT-HHHHHHHHHHHHTT-TT------